Prote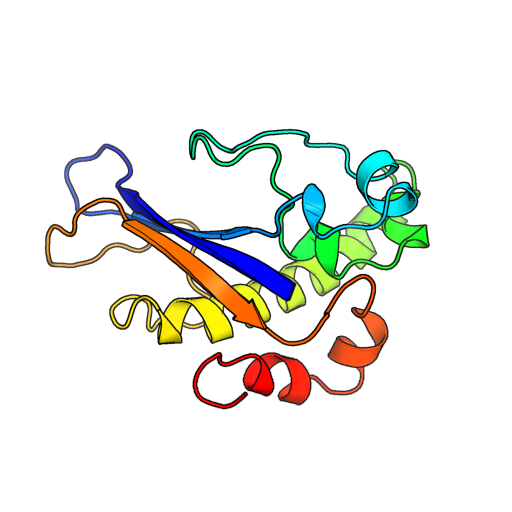in AF-A0A974S647-F1 (afdb_monomer_lite)

Structure (mmCIF, N/CA/C/O backbone):
data_AF-A0A974S647-F1
#
_entry.id   AF-A0A974S647-F1
#
loop_
_atom_site.group_PDB
_atom_site.id
_atom_site.type_symbol
_atom_site.label_atom_id
_atom_site.label_alt_id
_atom_site.label_comp_id
_atom_site.label_asym_id
_atom_site.label_entity_id
_atom_site.label_seq_id
_atom_site.pdbx_PDB_ins_code
_atom_site.Cartn_x
_atom_site.Cartn_y
_atom_site.Cartn_z
_atom_site.occupancy
_atom_site.B_iso_or_equiv
_atom_site.auth_seq_id
_atom_site.auth_comp_id
_atom_site.auth_asym_id
_atom_site.auth_atom_id
_atom_site.pdbx_PDB_model_num
ATOM 1 N N . MET A 1 1 ? 9.385 -10.051 0.127 1.00 91.75 1 MET A N 1
ATOM 2 C CA . MET A 1 1 ? 9.469 -8.583 0.144 1.00 91.75 1 MET A CA 1
ATOM 3 C C . MET A 1 1 ? 8.601 -8.119 1.284 1.00 91.75 1 MET A C 1
ATOM 5 O O . MET A 1 1 ? 7.450 -8.546 1.361 1.00 91.75 1 MET A O 1
ATOM 9 N N . GLU A 1 2 ? 9.163 -7.287 2.155 1.00 91.25 2 GLU A N 1
ATOM 10 C CA . GLU A 1 2 ? 8.469 -6.815 3.347 1.00 91.25 2 GLU A CA 1
ATOM 11 C C . GLU A 1 2 ? 7.449 -5.731 2.981 1.00 91.25 2 GLU A C 1
ATOM 13 O O . GLU A 1 2 ? 7.771 -4.741 2.312 1.00 91.25 2 GLU A O 1
ATOM 18 N N . LEU A 1 3 ? 6.219 -5.914 3.448 1.00 95.50 3 LEU A N 1
ATOM 19 C CA . LEU A 1 3 ? 5.137 -4.946 3.389 1.00 95.50 3 LEU A CA 1
ATOM 20 C C . LEU A 1 3 ? 4.667 -4.591 4.799 1.00 95.50 3 LEU A C 1
ATOM 22 O O . LEU A 1 3 ? 4.746 -5.394 5.722 1.00 95.50 3 LEU A O 1
ATOM 26 N N . LEU A 1 4 ? 4.116 -3.392 4.947 1.00 97.00 4 LEU A N 1
ATOM 27 C CA . LEU A 1 4 ? 3.480 -2.907 6.161 1.00 97.00 4 LEU A CA 1
ATOM 28 C C . LEU A 1 4 ? 1.963 -2.885 5.960 1.00 97.00 4 LEU A C 1
ATOM 30 O O . LEU A 1 4 ? 1.445 -2.040 5.227 1.00 97.00 4 LEU A O 1
ATOM 34 N N . ALA A 1 5 ? 1.264 -3.800 6.622 1.00 97.31 5 ALA A N 1
ATOM 35 C CA . ALA A 1 5 ? -0.188 -3.816 6.732 1.00 97.31 5 ALA A CA 1
ATOM 36 C C . ALA A 1 5 ? -0.616 -2.925 7.903 1.00 97.31 5 ALA A C 1
ATOM 38 O O . ALA A 1 5 ? -0.104 -3.064 9.016 1.00 97.31 5 ALA A O 1
ATOM 39 N N . THR A 1 6 ? -1.543 -1.998 7.672 1.00 97.62 6 THR A N 1
ATOM 40 C CA . THR A 1 6 ? -2.005 -1.064 8.701 1.00 97.62 6 THR A CA 1
ATOM 41 C C . THR A 1 6 ? -3.519 -1.039 8.816 1.00 97.62 6 THR A C 1
ATOM 43 O O . THR A 1 6 ? -4.232 -1.085 7.814 1.00 97.62 6 THR A O 1
ATOM 46 N N . ARG A 1 7 ? -3.987 -0.929 10.061 1.00 97.06 7 ARG A N 1
ATOM 47 C CA . ARG A 1 7 ? -5.351 -0.570 10.451 1.00 97.06 7 ARG A CA 1
ATOM 48 C C . ARG A 1 7 ? -5.256 0.722 11.246 1.00 97.06 7 ARG A C 1
ATOM 50 O O . ARG A 1 7 ? -4.616 0.747 12.295 1.00 97.06 7 ARG A O 1
ATOM 57 N N . VAL A 1 8 ? -5.871 1.790 10.752 1.00 96.31 8 VAL A N 1
ATOM 58 C CA . VAL A 1 8 ? -5.864 3.096 11.425 1.00 96.31 8 VAL A CA 1
ATOM 59 C C . VAL A 1 8 ? -7.284 3.614 11.572 1.00 96.31 8 VAL A C 1
ATOM 61 O O . VAL A 1 8 ? -8.017 3.719 10.586 1.00 96.31 8 VAL A O 1
ATOM 64 N N . ARG A 1 9 ? -7.676 3.946 12.802 1.00 94.81 9 ARG A N 1
ATOM 65 C CA . ARG A 1 9 ? -8.960 4.562 13.118 1.00 94.81 9 ARG A CA 1
ATOM 66 C C . ARG A 1 9 ? -8.988 5.988 12.588 1.00 94.81 9 ARG A C 1
ATOM 68 O O . ARG A 1 9 ? -8.086 6.787 12.825 1.00 94.81 9 ARG A O 1
ATOM 75 N N . VAL A 1 10 ? -10.075 6.330 11.913 1.00 93.38 10 VAL A N 1
ATOM 76 C CA . VAL A 1 10 ? -10.365 7.706 11.520 1.00 93.38 10 VAL A CA 1
ATOM 77 C C . VAL A 1 10 ? -11.273 8.338 12.566 1.00 93.38 10 VAL A C 1
ATOM 79 O O . VAL A 1 10 ? -12.243 7.727 13.016 1.00 93.38 10 VAL A O 1
ATOM 82 N N . THR A 1 11 ? -10.959 9.573 12.958 1.00 89.44 11 THR A N 1
ATOM 83 C CA . THR A 1 11 ? -11.758 10.341 13.916 1.00 89.44 11 THR A CA 1
ATOM 84 C C . THR A 1 11 ? -13.212 10.448 13.456 1.00 89.44 11 THR A C 1
ATOM 86 O O . THR A 1 11 ? -13.494 10.831 12.320 1.00 89.44 11 THR A O 1
ATOM 89 N N . GLY A 1 12 ? -14.149 10.142 14.352 1.00 88.06 12 GLY A N 1
ATOM 90 C CA . GLY A 1 12 ? -15.578 10.195 14.071 1.00 88.06 12 GLY A CA 1
ATOM 91 C C . GLY A 1 12 ? -16.401 9.507 15.155 1.00 88.06 12 GLY A C 1
ATOM 92 O O . GLY A 1 12 ? -15.858 8.865 16.051 1.00 88.06 12 GLY A O 1
ATOM 93 N N . THR A 1 13 ? -17.725 9.646 15.067 1.00 87.38 13 THR A N 1
ATOM 94 C CA . THR A 1 13 ? -18.668 9.040 16.022 1.00 87.38 13 THR A CA 1
ATOM 95 C C . THR A 1 13 ? -18.820 7.538 15.837 1.00 87.38 13 THR A C 1
ATOM 97 O O . THR A 1 13 ? -19.123 6.838 16.795 1.00 87.38 13 THR A O 1
ATOM 100 N N . ARG A 1 14 ? -18.621 7.041 14.611 1.00 92.12 14 ARG A N 1
ATOM 101 C CA . ARG A 1 14 ? -18.648 5.611 14.313 1.00 92.12 14 ARG A CA 1
ATOM 102 C C . ARG A 1 14 ? -17.228 5.067 14.149 1.00 92.12 14 ARG A C 1
ATOM 104 O O . ARG A 1 14 ? -16.410 5.757 13.534 1.00 92.12 14 ARG A O 1
ATOM 111 N N . PRO A 1 15 ? -16.943 3.852 14.639 1.00 94.00 15 PRO A N 1
ATOM 112 C CA . PRO A 1 15 ? -15.700 3.122 14.371 1.00 94.00 15 PRO A CA 1
ATOM 113 C C . PRO A 1 15 ? -15.478 2.899 12.864 1.00 94.00 15 PRO A C 1
ATOM 115 O O . PRO A 1 15 ? -15.977 1.950 12.262 1.00 94.00 15 PRO A O 1
ATOM 118 N N . ARG A 1 16 ? -14.728 3.811 12.237 1.00 96.38 16 ARG A N 1
ATOM 119 C CA . ARG A 1 16 ? -14.307 3.723 10.835 1.00 96.38 16 ARG A CA 1
ATOM 120 C C . ARG A 1 16 ? -12.803 3.597 10.752 1.00 96.38 16 ARG A C 1
ATOM 122 O O . ARG A 1 16 ? -12.077 4.363 11.384 1.00 96.38 16 ARG A O 1
ATOM 129 N N . TYR A 1 17 ? -12.359 2.673 9.918 1.00 97.06 17 TYR A N 1
ATOM 130 C CA . TYR A 1 17 ? -10.959 2.313 9.790 1.00 97.06 17 TYR A CA 1
ATOM 131 C C . TYR A 1 17 ? -10.499 2.419 8.349 1.00 97.06 17 TYR A C 1
ATOM 133 O O . TYR A 1 17 ? -11.213 2.052 7.415 1.00 97.06 17 TYR A O 1
ATOM 141 N N . GLN A 1 18 ? -9.279 2.908 8.183 1.00 96.06 18 GLN A N 1
ATOM 142 C CA . GLN A 1 18 ? -8.529 2.795 6.952 1.00 96.06 18 GLN A CA 1
ATOM 143 C C . GLN A 1 18 ? -7.602 1.584 7.061 1.00 96.06 18 GLN A C 1
ATOM 145 O O . GLN A 1 18 ? -6.751 1.530 7.949 1.00 96.06 18 GLN A O 1
ATOM 150 N N . TYR A 1 19 ? -7.761 0.649 6.128 1.00 96.94 19 TYR A N 1
ATOM 151 C CA . TYR A 1 19 ? -6.870 -0.493 5.963 1.00 96.94 19 TYR A CA 1
ATOM 152 C C . TYR A 1 19 ? -5.980 -0.255 4.751 1.00 96.94 19 TYR A C 1
ATOM 154 O O . TYR A 1 19 ? -6.477 0.075 3.669 1.00 96.94 19 TYR A O 1
ATOM 162 N N . ARG A 1 20 ? -4.663 -0.345 4.931 1.00 96.56 20 ARG A N 1
ATOM 163 C CA . ARG A 1 20 ? -3.696 -0.050 3.869 1.00 96.56 20 ARG A CA 1
ATOM 164 C C . ARG A 1 20 ? -2.512 -0.990 3.916 1.00 96.56 20 ARG A C 1
ATOM 166 O O . ARG A 1 20 ? -2.075 -1.404 4.983 1.00 96.56 20 ARG A O 1
ATOM 173 N N . LEU A 1 21 ? -1.973 -1.259 2.736 1.00 96.69 21 LEU A N 1
ATOM 174 C CA . LEU A 1 21 ? -0.738 -1.993 2.559 1.00 96.69 21 LEU A CA 1
ATOM 175 C C . LEU A 1 21 ? 0.296 -1.076 1.905 1.00 96.69 21 LEU A C 1
ATOM 177 O O . LEU A 1 21 ? -0.008 -0.334 0.965 1.00 96.69 21 LEU A O 1
ATOM 181 N N . TYR A 1 22 ? 1.521 -1.123 2.412 1.00 97.44 22 TYR A N 1
ATOM 182 C CA . TYR A 1 22 ? 2.626 -0.321 1.904 1.00 97.44 22 TYR A CA 1
ATOM 183 C C . TYR A 1 22 ? 3.879 -1.166 1.730 1.00 97.44 22 TYR A C 1
ATOM 185 O O . TYR A 1 22 ? 4.118 -2.069 2.520 1.00 97.44 22 TYR A O 1
ATO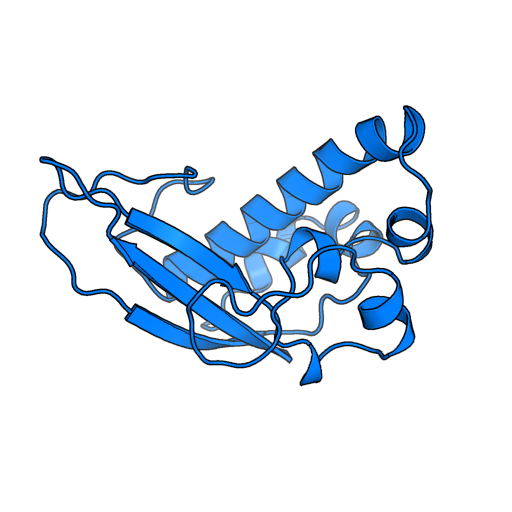M 193 N N . ALA A 1 23 ? 4.717 -0.838 0.752 1.00 96.81 23 ALA A N 1
ATOM 194 C CA . ALA A 1 23 ? 6.080 -1.361 0.686 1.00 96.81 23 ALA A CA 1
ATOM 195 C C . ALA A 1 23 ? 7.062 -0.336 1.253 1.00 96.81 23 ALA A C 1
ATOM 197 O O . ALA A 1 23 ? 6.942 0.859 0.975 1.00 96.81 23 ALA A O 1
ATOM 198 N N . SER A 1 24 ? 8.060 -0.794 2.005 1.00 94.62 24 SER A N 1
ATOM 199 C CA . SER A 1 24 ? 9.166 0.071 2.418 1.00 94.62 24 SER A CA 1
ATOM 200 C C . SER A 1 24 ? 9.988 0.502 1.206 1.00 94.62 24 SER A C 1
ATOM 202 O O . SER A 1 24 ? 10.331 -0.329 0.366 1.00 94.62 24 SER A O 1
ATOM 204 N N . PHE A 1 25 ? 10.375 1.779 1.133 1.00 95.38 25 PHE A N 1
ATOM 205 C CA . PHE A 1 25 ? 11.317 2.252 0.112 1.00 95.38 25 PHE A CA 1
ATOM 206 C C . PHE A 1 25 ? 12.655 1.504 0.173 1.00 95.38 25 PHE A C 1
ATOM 208 O O . PHE A 1 25 ? 13.296 1.334 -0.859 1.00 95.38 25 PHE A O 1
ATOM 215 N N . ALA A 1 26 ? 13.052 0.997 1.347 1.00 92.69 26 ALA A N 1
ATOM 216 C CA . ALA A 1 26 ? 14.257 0.180 1.497 1.00 92.69 26 ALA A CA 1
ATOM 217 C C . ALA A 1 26 ? 14.175 -1.163 0.746 1.00 92.69 26 ALA A C 1
ATOM 219 O O . ALA A 1 26 ? 15.206 -1.748 0.427 1.00 92.69 26 ALA A O 1
ATOM 220 N N . ALA A 1 27 ? 12.963 -1.640 0.445 1.00 91.75 27 ALA A N 1
ATOM 221 C CA . ALA A 1 27 ? 12.723 -2.852 -0.335 1.00 91.75 27 ALA A CA 1
ATOM 222 C C . ALA A 1 27 ? 12.580 -2.577 -1.847 1.00 91.75 27 ALA A C 1
ATOM 224 O O . ALA A 1 27 ? 12.399 -3.513 -2.627 1.00 91.75 27 ALA A O 1
ATOM 225 N N . LEU A 1 28 ? 12.623 -1.308 -2.274 1.00 94.94 28 LEU A N 1
ATOM 226 C CA . LEU A 1 28 ? 12.458 -0.905 -3.669 1.00 94.94 28 LEU A CA 1
ATOM 227 C C . LEU A 1 28 ? 13.798 -0.613 -4.344 1.00 94.94 28 LEU A C 1
ATOM 229 O O . LEU A 1 28 ? 14.759 -0.178 -3.714 1.00 94.94 28 LEU A O 1
ATOM 233 N N . SER A 1 29 ? 13.851 -0.812 -5.663 1.00 95.06 29 SER A N 1
ATOM 234 C CA . SER A 1 29 ? 15.020 -0.411 -6.443 1.00 95.06 29 SER A CA 1
ATOM 235 C C . SER A 1 29 ? 15.177 1.121 -6.456 1.00 95.06 29 SER A C 1
ATOM 237 O O . SER A 1 29 ? 14.169 1.836 -6.514 1.00 95.06 29 SER A O 1
ATOM 239 N N . PRO A 1 30 ? 16.417 1.655 -6.469 1.00 95.06 30 PRO A N 1
ATOM 240 C CA . PRO A 1 30 ? 16.652 3.102 -6.516 1.00 95.06 30 PRO A CA 1
ATOM 241 C C . PRO A 1 30 ? 15.973 3.789 -7.706 1.00 95.06 30 PRO A C 1
ATOM 243 O O . PRO A 1 30 ? 15.414 4.874 -7.563 1.00 95.06 30 PRO A O 1
ATOM 246 N N . GLU A 1 31 ? 15.965 3.126 -8.866 1.00 95.62 31 GLU A N 1
ATOM 247 C CA . GLU A 1 31 ? 15.270 3.597 -10.067 1.00 95.62 31 GLU A CA 1
ATOM 248 C C . GLU A 1 31 ? 13.779 3.821 -9.795 1.00 95.62 31 GLU A C 1
ATOM 250 O O . GLU A 1 31 ? 13.233 4.861 -10.149 1.00 95.62 31 GLU A O 1
ATOM 255 N N . ARG A 1 32 ? 13.116 2.878 -9.119 1.00 95.75 32 ARG A N 1
ATOM 256 C CA . ARG A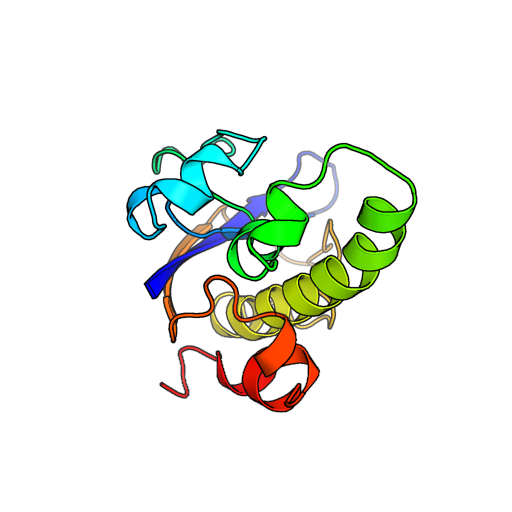 1 32 ? 11.696 3.001 -8.791 1.00 95.75 32 ARG A CA 1
ATOM 257 C C . ARG A 1 32 ? 11.444 4.089 -7.760 1.00 95.75 32 ARG A C 1
ATOM 259 O O . ARG A 1 32 ? 10.531 4.882 -7.960 1.00 95.75 32 ARG A O 1
ATOM 266 N N . VAL A 1 33 ? 12.253 4.150 -6.702 1.00 96.38 33 VAL A N 1
ATOM 267 C CA . VAL A 1 33 ? 12.155 5.197 -5.668 1.00 96.38 33 VAL A CA 1
ATOM 268 C C . VAL A 1 33 ? 12.211 6.592 -6.294 1.00 96.38 33 VAL A C 1
ATOM 270 O O . VAL A 1 33 ? 11.422 7.460 -5.926 1.00 96.38 33 VAL A O 1
ATOM 273 N N . PHE A 1 34 ? 13.082 6.791 -7.285 1.00 95.56 34 PHE A N 1
ATOM 274 C CA . PHE A 1 34 ? 13.196 8.058 -8.008 1.00 95.56 34 PHE A CA 1
ATOM 275 C C . PHE A 1 34 ? 11.930 8.426 -8.803 1.00 95.56 34 PHE A C 1
ATOM 277 O O . PHE A 1 34 ? 11.605 9.603 -8.925 1.00 95.56 34 PHE A O 1
ATOM 284 N N . GLN A 1 35 ? 11.202 7.435 -9.326 1.00 96.25 35 GLN A N 1
ATOM 285 C CA . GLN A 1 35 ? 9.987 7.660 -10.121 1.00 96.25 35 GLN A CA 1
ATOM 286 C C . GLN A 1 35 ? 8.710 7.790 -9.277 1.00 96.25 35 GLN A C 1
ATOM 288 O O . GLN A 1 35 ? 7.662 8.184 -9.792 1.00 96.25 35 GLN A O 1
ATOM 293 N N . ILE A 1 36 ? 8.757 7.446 -7.989 1.00 94.88 36 ILE A N 1
ATOM 294 C CA . ILE A 1 36 ? 7.621 7.622 -7.083 1.00 94.88 36 ILE A CA 1
ATOM 295 C C . ILE A 1 36 ? 7.549 9.089 -6.669 1.00 94.88 36 ILE A C 1
ATOM 297 O O . ILE A 1 36 ? 8.500 9.641 -6.125 1.00 94.88 36 ILE A O 1
ATOM 301 N N . HIS A 1 37 ? 6.403 9.726 -6.908 1.00 87.56 37 HIS A N 1
ATOM 302 C CA . HIS A 1 37 ? 6.216 11.141 -6.587 1.00 87.56 37 HIS A CA 1
ATOM 303 C C . HIS A 1 37 ? 5.941 11.395 -5.101 1.00 87.56 37 HIS A C 1
ATOM 305 O O . HIS A 1 37 ? 6.299 12.453 -4.590 1.00 87.56 37 HIS A O 1
ATOM 311 N N . TYR A 1 38 ? 5.282 10.465 -4.403 1.00 89.62 38 TYR A N 1
ATOM 312 C CA . TYR A 1 38 ? 4.860 10.676 -3.020 1.00 89.62 38 TYR A CA 1
ATOM 313 C C . TYR A 1 38 ? 5.827 10.008 -2.038 1.00 89.62 38 TYR A C 1
ATOM 315 O O . TYR A 1 38 ? 5.848 8.790 -1.903 1.00 89.62 38 TYR A O 1
ATOM 323 N N . HIS A 1 39 ? 6.640 10.818 -1.355 1.00 93.56 39 HIS A N 1
ATOM 324 C CA . HIS A 1 39 ? 7.623 10.361 -0.368 1.00 93.56 39 HIS A CA 1
ATOM 325 C C . HIS A 1 39 ? 7.100 10.689 1.029 1.00 93.56 39 HIS A C 1
ATOM 327 O O . HIS A 1 39 ? 7.243 11.810 1.511 1.00 93.56 39 HIS A O 1
ATOM 333 N N . SER A 1 40 ? 6.449 9.723 1.671 1.00 93.94 40 SER A N 1
ATOM 334 C CA . SER A 1 40 ? 5.893 9.884 3.015 1.00 93.94 40 SER A CA 1
ATOM 335 C C . SER A 1 40 ? 5.943 8.568 3.778 1.00 93.94 40 SER A C 1
ATOM 337 O O . SER A 1 40 ? 5.921 7.497 3.179 1.00 93.94 40 SER A O 1
ATOM 339 N N . ASP A 1 41 ? 5.974 8.650 5.103 1.00 93.19 41 ASP A N 1
ATOM 340 C CA . ASP A 1 41 ? 5.759 7.509 5.992 1.00 93.19 41 ASP A CA 1
ATOM 341 C C . ASP A 1 41 ? 4.273 7.315 6.349 1.00 93.19 41 ASP A C 1
ATOM 343 O O . ASP A 1 41 ? 3.941 6.434 7.139 1.00 93.19 41 ASP A O 1
ATOM 347 N N . PHE A 1 42 ? 3.387 8.169 5.815 1.00 91.12 42 PHE A N 1
ATOM 348 C CA . PHE A 1 42 ? 1.954 8.223 6.116 1.00 91.12 42 PHE A CA 1
ATOM 349 C C . PHE A 1 42 ? 1.637 8.304 7.623 1.00 91.12 42 PHE A C 1
ATOM 351 O O . PHE A 1 42 ? 0.590 7.839 8.071 1.00 91.12 42 PHE A O 1
ATOM 358 N N . GLY A 1 43 ? 2.539 8.883 8.424 1.00 90.75 43 GLY A N 1
ATOM 359 C CA . GLY A 1 43 ? 2.391 8.954 9.879 1.00 90.75 43 GLY A CA 1
ATOM 360 C C . GLY A 1 43 ? 2.550 7.598 10.576 1.00 90.75 43 GLY A C 1
ATOM 361 O O . GLY A 1 43 ? 1.991 7.373 11.654 1.00 90.75 43 GLY A O 1
ATOM 362 N N . HIS A 1 44 ? 3.258 6.648 9.959 1.00 92.19 44 HIS A N 1
ATOM 363 C CA . HIS A 1 44 ? 3.512 5.332 10.542 1.00 92.19 44 HIS A CA 1
ATOM 364 C C . HIS A 1 44 ? 4.869 5.218 11.248 1.00 92.19 44 HIS A C 1
ATOM 366 O O . HIS A 1 44 ? 5.064 4.235 11.961 1.00 92.19 44 HIS A O 1
ATOM 372 N N . GLY A 1 45 ? 5.786 6.184 11.096 1.00 89.56 45 GLY A N 1
ATOM 373 C CA . GLY A 1 45 ? 7.085 6.181 11.779 1.00 89.56 45 GLY A CA 1
ATOM 374 C C . GLY A 1 45 ? 8.010 5.037 11.347 1.00 89.56 45 GLY A C 1
ATOM 375 O O . GLY A 1 45 ? 8.851 4.595 12.125 1.00 89.56 45 GLY A O 1
ATOM 376 N N . ARG A 1 46 ? 7.832 4.517 10.125 1.00 85.00 46 ARG A N 1
ATOM 377 C CA . ARG A 1 46 ? 8.552 3.346 9.578 1.00 85.00 46 ARG A CA 1
ATOM 378 C C . ARG A 1 46 ? 9.469 3.692 8.396 1.00 85.00 46 ARG A C 1
ATOM 380 O O . ARG A 1 46 ? 9.889 2.804 7.664 1.00 85.00 46 ARG A O 1
ATOM 387 N N . GLY A 1 47 ? 9.795 4.973 8.223 1.00 91.38 47 GLY A N 1
ATOM 388 C CA . GLY A 1 47 ? 10.511 5.469 7.045 1.00 91.38 47 GLY A CA 1
ATOM 389 C C . GLY A 1 47 ? 9.585 5.670 5.845 1.00 91.38 47 GLY A C 1
ATOM 390 O O . GLY A 1 47 ? 8.368 5.592 5.978 1.00 91.38 47 GLY A O 1
ATOM 391 N N . LEU A 1 48 ? 10.158 5.975 4.679 1.00 96.12 48 LEU A N 1
ATOM 392 C CA . LEU A 1 48 ? 9.379 6.255 3.471 1.00 96.12 48 LEU A CA 1
ATOM 393 C C . LEU A 1 48 ? 8.714 4.985 2.931 1.00 96.12 48 LEU A C 1
ATOM 395 O O . LEU A 1 48 ? 9.338 3.925 2.839 1.00 96.12 48 LEU A O 1
ATOM 399 N N . LEU A 1 49 ? 7.444 5.118 2.562 1.00 96.69 49 LEU A N 1
ATOM 400 C CA . LEU A 1 49 ? 6.569 4.029 2.157 1.00 96.69 49 LEU A CA 1
ATOM 401 C C . LEU A 1 49 ? 5.975 4.298 0.771 1.00 96.69 49 LEU A C 1
ATOM 403 O O . LEU A 1 49 ? 5.608 5.426 0.447 1.00 96.69 49 LEU A O 1
ATOM 407 N N . ALA A 1 50 ? 5.840 3.245 -0.031 1.00 97.12 50 ALA A N 1
ATOM 408 C CA . ALA A 1 50 ? 5.192 3.263 -1.339 1.00 97.12 50 ALA A CA 1
ATOM 409 C C . ALA A 1 50 ? 3.832 2.573 -1.275 1.00 97.12 50 ALA A C 1
ATOM 411 O O . ALA A 1 50 ? 3.672 1.554 -0.595 1.00 97.12 50 ALA A O 1
ATOM 412 N N . ARG A 1 51 ? 2.858 3.075 -2.035 1.00 96.31 51 ARG A N 1
ATOM 413 C CA . ARG A 1 51 ? 1.573 2.387 -2.220 1.00 96.31 51 ARG A CA 1
ATOM 414 C C . ARG A 1 51 ? 1.743 1.200 -3.158 1.00 96.31 51 ARG A C 1
ATOM 416 O O . ARG A 1 51 ? 2.513 1.271 -4.112 1.00 96.31 51 ARG A O 1
ATOM 423 N N . ILE A 1 52 ? 0.951 0.144 -2.977 1.00 96.75 52 ILE A N 1
ATOM 424 C CA . ILE A 1 52 ? 1.039 -1.062 -3.820 1.00 96.75 52 ILE A CA 1
ATOM 425 C C . ILE A 1 52 ? 0.880 -0.759 -5.312 1.00 96.75 52 ILE A C 1
ATOM 427 O O . ILE A 1 52 ? 1.589 -1.336 -6.132 1.00 96.75 52 ILE A O 1
ATOM 431 N N . SER A 1 53 ? 0.048 0.217 -5.680 1.00 96.00 53 SER A N 1
ATOM 432 C CA . SER A 1 53 ? -0.057 0.685 -7.066 1.00 96.00 53 SER A CA 1
ATOM 433 C C . SER A 1 53 ? 1.274 1.166 -7.648 1.00 96.00 53 SER A C 1
ATOM 435 O O . SER A 1 53 ? 1.573 0.896 -8.806 1.00 96.00 53 SER A O 1
ATOM 437 N N . GLU A 1 54 ? 2.087 1.855 -6.850 1.00 96.69 54 GLU A N 1
ATOM 438 C CA . GLU A 1 54 ? 3.404 2.356 -7.248 1.00 96.69 54 GLU A CA 1
ATOM 439 C C . GLU A 1 54 ? 4.447 1.232 -7.280 1.00 96.69 54 GLU A C 1
ATOM 441 O O . GLU A 1 54 ? 5.387 1.265 -8.073 1.00 96.69 54 GLU A O 1
ATOM 446 N N . VAL A 1 55 ? 4.260 0.197 -6.459 1.00 97.06 55 VAL A N 1
ATOM 447 C CA . VAL A 1 55 ? 5.116 -0.993 -6.439 1.00 97.06 55 VAL A CA 1
ATOM 448 C C . VAL A 1 55 ? 4.904 -1.832 -7.697 1.00 97.06 55 VAL A C 1
ATOM 450 O O . VAL A 1 55 ? 5.877 -2.173 -8.368 1.00 97.06 55 VAL A O 1
ATOM 453 N N . ILE A 1 56 ? 3.654 -2.143 -8.054 1.00 96.88 56 ILE A N 1
ATOM 454 C CA . ILE A 1 56 ? 3.355 -3.058 -9.167 1.00 96.88 56 ILE A CA 1
ATOM 455 C C . ILE A 1 56 ? 3.440 -2.393 -10.538 1.00 96.88 56 ILE A C 1
ATOM 457 O O . ILE A 1 56 ? 3.660 -3.088 -11.532 1.00 96.88 56 ILE A O 1
ATOM 461 N N . ALA A 1 57 ? 3.256 -1.071 -10.612 1.00 96.62 57 ALA A N 1
ATOM 462 C CA . ALA A 1 57 ? 3.192 -0.362 -11.882 1.00 96.62 57 ALA A CA 1
ATOM 463 C C . ALA A 1 57 ? 4.440 -0.606 -12.750 1.00 96.62 57 ALA A C 1
ATOM 465 O O . ALA A 1 57 ? 5.565 -0.630 -12.226 1.00 96.62 57 ALA A O 1
ATOM 466 N N . PRO A 1 58 ? 4.288 -0.718 -14.082 1.00 95.25 58 PRO A N 1
ATOM 467 C CA . PRO A 1 58 ? 5.432 -0.724 -14.983 1.00 95.25 58 PRO A CA 1
ATOM 468 C C . PRO A 1 58 ? 6.282 0.535 -14.772 1.00 95.25 58 PRO A C 1
ATOM 470 O O . PRO A 1 58 ? 5.739 1.627 -14.596 1.00 95.25 58 PRO A O 1
ATOM 473 N N . ILE A 1 59 ? 7.612 0.408 -14.812 1.00 95.44 59 ILE A N 1
ATOM 474 C CA . ILE A 1 59 ? 8.507 1.556 -14.579 1.00 95.44 59 ILE A CA 1
ATOM 475 C C . ILE A 1 59 ? 8.268 2.681 -15.601 1.00 95.44 59 ILE A C 1
ATOM 477 O O . ILE A 1 59 ? 8.251 3.853 -15.239 1.00 95.44 59 ILE A O 1
ATOM 481 N N . ALA A 1 60 ? 7.949 2.317 -16.849 1.00 93.75 60 ALA A N 1
ATOM 482 C CA . ALA A 1 60 ? 7.582 3.256 -17.906 1.00 93.75 60 ALA A CA 1
ATOM 483 C C . ALA A 1 60 ? 6.310 4.059 -17.575 1.00 93.75 60 ALA A C 1
ATOM 485 O O . ALA A 1 60 ? 6.228 5.242 -17.894 1.00 93.75 60 ALA A O 1
ATOM 486 N N . TRP A 1 61 ? 5.333 3.446 -16.898 1.00 95.06 61 TRP A N 1
ATOM 487 C CA . TRP A 1 61 ? 4.128 4.149 -16.452 1.00 95.06 61 TRP A CA 1
ATOM 488 C C . TRP A 1 61 ? 4.432 5.114 -15.300 1.00 95.06 61 TRP A C 1
ATOM 490 O O . TRP A 1 61 ? 3.918 6.236 -15.278 1.00 95.06 61 TRP A O 1
ATOM 500 N N . LEU A 1 62 ? 5.296 4.714 -14.357 1.00 94.69 62 LEU A N 1
ATOM 501 C CA . LEU A 1 62 ? 5.728 5.604 -13.276 1.00 94.69 62 LEU A CA 1
ATOM 502 C C . LEU A 1 62 ? 6.434 6.842 -13.834 1.00 94.69 62 LEU A C 1
ATOM 504 O O . LEU A 1 62 ? 6.042 7.953 -13.489 1.00 94.69 62 LEU A O 1
ATOM 508 N N . ALA A 1 63 ? 7.366 6.642 -14.768 1.00 95.00 63 ALA A N 1
ATOM 509 C CA . ALA A 1 63 ? 8.128 7.709 -15.412 1.00 95.00 63 ALA A CA 1
ATOM 510 C C . ALA A 1 63 ? 7.296 8.611 -16.342 1.00 95.00 63 ALA A C 1
ATOM 512 O O . ALA A 1 63 ? 7.729 9.706 -16.700 1.00 95.00 63 ALA A O 1
ATOM 513 N N . MET A 1 64 ? 6.103 8.174 -16.755 1.00 94.81 64 MET A N 1
ATOM 514 C CA . MET A 1 64 ? 5.246 8.951 -17.648 1.00 94.81 64 MET A CA 1
ATOM 515 C C . MET A 1 64 ? 4.790 10.259 -16.963 1.00 94.81 64 MET A C 1
ATOM 517 O O . MET A 1 64 ? 4.343 10.225 -15.814 1.00 94.81 64 MET A O 1
ATOM 521 N N . PRO A 1 65 ? 4.843 11.428 -17.623 1.00 93.38 65 PRO A N 1
ATOM 522 C CA . PRO A 1 65 ? 4.294 12.656 -17.053 1.00 93.38 65 PRO A CA 1
ATOM 523 C C . PRO A 1 65 ? 2.761 12.570 -16.907 1.00 93.38 65 PRO A C 1
ATOM 525 O O . PRO A 1 65 ? 2.125 11.713 -17.528 1.00 93.38 65 PRO A O 1
ATOM 528 N N . PRO A 1 66 ? 2.127 13.448 -16.108 1.00 92.44 66 PRO A N 1
ATOM 529 C CA . PRO A 1 66 ? 0.671 13.514 -16.020 1.00 92.44 66 PRO A CA 1
ATOM 530 C C . PRO A 1 66 ? 0.043 13.786 -17.394 1.00 92.44 66 PRO A C 1
ATOM 532 O O . PRO A 1 66 ? 0.143 14.882 -17.940 1.00 92.44 66 PRO A O 1
ATOM 535 N N . CYS A 1 67 ? -0.605 12.774 -17.965 1.00 93.38 67 CYS A N 1
ATOM 536 C CA . CYS A 1 67 ? -1.268 12.859 -19.260 1.00 93.38 67 CYS A CA 1
ATOM 537 C C . CYS A 1 67 ? -2.481 11.920 -19.312 1.00 93.38 67 CYS A C 1
ATOM 539 O O . CYS A 1 67 ? -2.652 11.040 -18.463 1.00 93.38 67 CYS A O 1
ATOM 541 N N . ARG A 1 68 ? -3.325 12.088 -20.340 1.00 93.56 68 ARG A N 1
ATOM 542 C CA . ARG A 1 68 ? -4.530 11.265 -20.531 1.00 93.56 68 ARG A CA 1
ATOM 543 C C . ARG A 1 68 ? -4.208 9.772 -20.583 1.00 93.56 68 ARG A C 1
ATOM 545 O O . ARG A 1 68 ? -4.937 8.976 -20.002 1.00 93.56 68 ARG A O 1
ATOM 552 N N . GLU A 1 69 ? -3.131 9.396 -21.264 1.00 91.75 69 GLU A N 1
ATOM 553 C CA . GLU A 1 69 ? -2.708 8.000 -21.374 1.00 91.75 69 GLU A CA 1
ATOM 554 C C . GLU A 1 69 ? -2.355 7.406 -20.004 1.00 91.75 69 GLU A C 1
ATOM 556 O O . GLU A 1 69 ? -2.882 6.351 -19.642 1.00 91.75 69 GLU A O 1
ATOM 561 N N . LYS A 1 70 ? -1.572 8.133 -19.193 1.00 93.00 70 LYS A N 1
ATOM 562 C CA . LYS A 1 70 ? -1.246 7.736 -17.817 1.00 93.00 70 LYS A CA 1
ATOM 563 C C . LYS A 1 70 ? -2.509 7.494 -16.998 1.00 93.00 70 LYS A C 1
ATOM 565 O O . LYS A 1 70 ? -2.610 6.468 -16.324 1.00 93.00 70 LYS A O 1
ATOM 570 N N . SER A 1 71 ? -3.48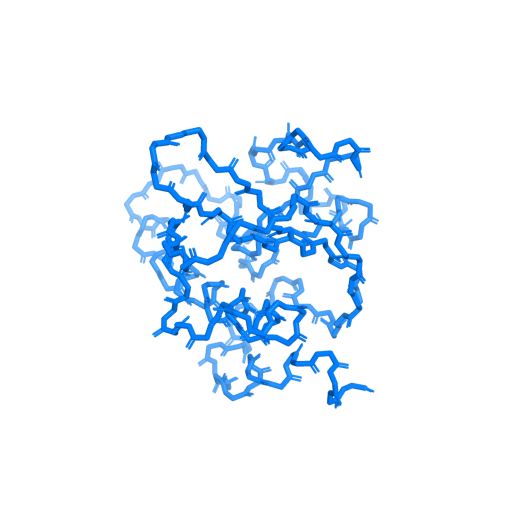7 8.399 -17.087 1.00 91.19 71 SER A N 1
ATOM 571 C CA . SER A 1 71 ? -4.769 8.283 -16.380 1.00 91.19 71 SER A CA 1
ATOM 572 C C . SER A 1 71 ? -5.598 7.077 -16.825 1.00 91.19 71 SER A C 1
ATOM 574 O O . SER A 1 71 ? -6.230 6.438 -15.985 1.00 91.19 71 SER A O 1
ATOM 576 N N . LEU A 1 72 ? -5.594 6.738 -18.119 1.00 89.38 72 LEU A N 1
ATOM 577 C CA . LEU A 1 72 ? -6.308 5.565 -18.635 1.00 89.38 72 LEU A CA 1
ATOM 578 C C . LEU A 1 72 ? -5.709 4.262 -18.091 1.00 89.38 72 LEU A C 1
ATOM 580 O O . LEU A 1 72 ? -6.450 3.386 -17.646 1.00 89.38 72 LEU A O 1
ATOM 584 N N . GLN A 1 73 ? -4.378 4.161 -18.057 1.00 91.12 73 GLN A N 1
ATOM 585 C CA . GLN A 1 73 ? -3.676 2.995 -17.510 1.00 91.12 73 GLN A CA 1
ATOM 586 C C . GLN A 1 73 ? -3.776 2.916 -15.973 1.00 91.12 73 GLN A C 1
ATOM 588 O O . GLN A 1 73 ? -3.826 1.822 -15.407 1.00 91.12 73 GLN A O 1
ATOM 593 N N . ALA A 1 74 ? -3.881 4.064 -15.289 1.00 92.75 74 ALA A N 1
ATOM 594 C CA . ALA A 1 74 ? -3.942 4.147 -13.828 1.00 92.75 74 ALA A CA 1
ATOM 595 C C . ALA A 1 74 ? -5.082 3.316 -13.231 1.00 92.75 74 ALA A C 1
ATOM 597 O O . ALA A 1 74 ? -4.905 2.675 -12.198 1.00 92.75 74 ALA A O 1
ATOM 598 N N . ARG A 1 75 ? -6.255 3.300 -13.884 1.00 90.75 75 ARG A N 1
ATOM 599 C CA . ARG A 1 75 ? -7.427 2.572 -13.378 1.00 90.75 75 ARG A CA 1
ATOM 600 C C . ARG A 1 75 ? -7.131 1.086 -13.196 1.00 90.75 75 ARG A C 1
ATOM 602 O O . ARG A 1 75 ? -7.474 0.531 -12.158 1.00 90.75 75 ARG A O 1
ATOM 609 N N . ALA A 1 76 ? -6.509 0.451 -14.184 1.00 91.19 76 ALA A N 1
ATOM 610 C CA . ALA A 1 76 ? -6.249 -0.982 -14.137 1.00 91.19 76 ALA A CA 1
ATOM 611 C C . ALA A 1 76 ? -5.176 -1.328 -13.088 1.00 91.19 76 ALA A C 1
ATOM 613 O O . ALA A 1 76 ? -5.346 -2.274 -12.321 1.00 91.19 76 ALA A O 1
ATOM 614 N N . ILE A 1 77 ? -4.138 -0.492 -12.967 1.00 94.88 77 ILE A N 1
ATOM 615 C CA . ILE A 1 77 ? -3.112 -0.612 -11.921 1.00 94.88 77 ILE A CA 1
ATOM 616 C C . ILE A 1 77 ? -3.732 -0.464 -10.525 1.00 94.88 77 ILE A C 1
ATOM 618 O O . ILE A 1 77 ? -3.467 -1.280 -9.647 1.00 94.88 77 ILE A O 1
ATOM 622 N N . HIS A 1 78 ? -4.589 0.538 -10.309 1.00 94.00 78 HIS A N 1
ATOM 623 C CA . HIS A 1 78 ? -5.252 0.745 -9.019 1.00 94.00 78 HIS A CA 1
ATOM 624 C C . HIS A 1 78 ? -6.202 -0.398 -8.653 1.00 94.00 78 HIS A C 1
ATOM 626 O O . HIS A 1 78 ? -6.257 -0.781 -7.489 1.00 94.00 78 HIS A O 1
ATOM 632 N N . LEU A 1 79 ? -6.925 -0.963 -9.625 1.00 91.44 79 LEU A N 1
ATOM 633 C CA . LEU A 1 79 ? -7.789 -2.121 -9.386 1.00 91.44 79 LEU A CA 1
ATOM 634 C C . LEU A 1 79 ? -6.980 -3.361 -8.996 1.00 91.44 79 LEU A C 1
ATOM 636 O O . LEU A 1 79 ? -7.356 -4.058 -8.059 1.00 91.44 79 LEU A O 1
ATOM 640 N N . MET A 1 80 ? -5.854 -3.615 -9.670 1.00 93.62 80 MET A N 1
ATOM 641 C CA . MET A 1 80 ? -4.960 -4.712 -9.296 1.00 93.62 80 MET A CA 1
ATOM 642 C C . MET A 1 80 ? -4.346 -4.488 -7.907 1.00 93.62 80 MET A C 1
ATOM 644 O O . MET A 1 80 ? -4.312 -5.406 -7.096 1.00 93.62 80 MET A O 1
ATOM 648 N N . ALA A 1 81 ? -3.925 -3.261 -7.595 1.00 95.00 81 ALA A N 1
ATOM 649 C CA . ALA A 1 81 ? -3.420 -2.923 -6.268 1.00 95.00 81 ALA A CA 1
ATOM 650 C C . ALA A 1 81 ? -4.477 -3.146 -5.176 1.00 95.00 81 ALA A C 1
ATOM 652 O O . ALA A 1 81 ? -4.161 -3.754 -4.165 1.00 95.00 81 ALA A O 1
ATOM 653 N N . ALA A 1 82 ? -5.733 -2.746 -5.401 1.00 92.81 82 ALA A N 1
ATOM 654 C CA . ALA A 1 82 ? -6.825 -2.967 -4.449 1.00 92.81 82 ALA A CA 1
ATOM 655 C C . ALA A 1 82 ? -7.119 -4.459 -4.206 1.00 92.81 82 ALA A C 1
ATOM 657 O O . ALA A 1 82 ? -7.481 -4.844 -3.094 1.00 92.81 82 ALA A O 1
ATOM 658 N N . ARG A 1 83 ? -6.939 -5.306 -5.229 1.00 91.62 83 ARG A N 1
ATOM 659 C CA . ARG A 1 83 ? -7.032 -6.766 -5.084 1.00 91.62 83 ARG A CA 1
ATOM 660 C C . ARG A 1 83 ? -5.912 -7.323 -4.213 1.00 91.62 83 ARG A C 1
ATOM 662 O O . ARG A 1 83 ? -6.193 -8.086 -3.301 1.00 91.62 83 ARG A O 1
ATOM 669 N N . ILE A 1 84 ? -4.667 -6.906 -4.452 1.00 92.69 84 ILE A N 1
ATOM 670 C CA . ILE A 1 84 ? -3.515 -7.313 -3.629 1.00 92.69 84 ILE A CA 1
ATOM 671 C C . ILE A 1 84 ? -3.684 -6.821 -2.190 1.00 92.69 84 ILE A C 1
ATOM 673 O O . ILE A 1 84 ? -3.503 -7.603 -1.260 1.00 92.69 84 ILE A O 1
ATOM 677 N N . ASP A 1 85 ? -4.078 -5.555 -2.011 1.00 94.19 85 ASP A N 1
ATOM 678 C CA . ASP A 1 85 ? -4.406 -4.978 -0.707 1.00 94.19 85 ASP A CA 1
ATOM 679 C C . ASP A 1 85 ? -5.418 -5.878 0.009 1.00 94.19 85 ASP A C 1
ATOM 681 O O . ASP A 1 85 ? -5.160 -6.313 1.123 1.00 94.19 85 ASP A O 1
ATOM 685 N N . THR A 1 86 ? -6.528 -6.227 -0.644 1.00 92.44 86 THR A N 1
ATOM 686 C CA . THR A 1 86 ? -7.581 -7.068 -0.055 1.00 92.44 86 THR A CA 1
ATOM 687 C C . THR A 1 86 ? -7.091 -8.480 0.271 1.00 92.44 86 THR A C 1
ATOM 689 O O . THR A 1 86 ? -7.322 -8.968 1.379 1.00 92.44 86 THR A O 1
ATOM 692 N N . ALA A 1 87 ? -6.378 -9.127 -0.654 1.00 90.44 87 ALA A N 1
ATOM 693 C CA . ALA A 1 87 ? -5.863 -10.483 -0.479 1.00 90.44 87 ALA A CA 1
ATOM 694 C C . ALA A 1 87 ? -4.884 -10.579 0.698 1.00 90.44 87 ALA A C 1
ATOM 696 O O . ALA A 1 87 ? -4.949 -11.526 1.471 1.00 90.44 87 ALA A O 1
ATOM 697 N N . VAL A 1 88 ? -4.012 -9.585 0.881 1.00 93.06 88 VAL A N 1
ATOM 698 C CA . VAL A 1 88 ? -3.070 -9.565 2.006 1.00 93.06 88 VAL A CA 1
ATOM 699 C C . VAL A 1 88 ? -3.759 -9.093 3.287 1.00 93.06 88 VAL A C 1
ATOM 701 O O . VAL A 1 88 ? -3.647 -9.749 4.319 1.00 93.06 88 VAL A O 1
ATOM 704 N N . LEU A 1 89 ? -4.508 -7.990 3.258 1.00 95.06 89 LEU A N 1
ATOM 705 C CA . LEU A 1 89 ? -5.089 -7.389 4.464 1.00 95.06 89 LEU A CA 1
ATOM 706 C C . LEU A 1 89 ? -6.148 -8.276 5.115 1.00 95.06 89 LEU A C 1
ATOM 708 O O . LEU A 1 89 ? -6.160 -8.350 6.336 1.00 95.06 89 LEU A O 1
ATOM 712 N N . SER A 1 90 ? -6.969 -9.001 4.352 1.00 92.12 90 SER A N 1
ATOM 713 C CA . SER A 1 90 ? -7.963 -9.933 4.919 1.00 92.12 90 SER A CA 1
ATOM 714 C C . SER A 1 90 ? -7.328 -11.105 5.686 1.00 92.12 90 SER A C 1
ATOM 716 O O . SER A 1 90 ? -7.959 -11.721 6.547 1.00 92.12 90 SER A O 1
ATOM 718 N N . THR A 1 91 ? -6.051 -11.403 5.426 1.00 91.25 91 THR A N 1
ATOM 719 C CA . THR A 1 91 ? -5.295 -12.443 6.145 1.00 91.25 91 THR A CA 1
ATOM 720 C C . THR A 1 91 ? -4.691 -11.925 7.450 1.00 91.25 91 THR A C 1
ATOM 722 O O . THR A 1 91 ? -4.518 -12.699 8.395 1.00 91.25 91 THR A O 1
ATOM 725 N N . VAL A 1 92 ? -4.388 -10.626 7.508 1.00 94.75 92 VAL A N 1
ATOM 726 C CA . VAL A 1 92 ? -3.797 -9.948 8.671 1.00 94.75 92 VAL A CA 1
ATOM 727 C C . VAL A 1 92 ? -4.886 -9.439 9.612 1.00 94.75 92 VAL A C 1
ATOM 729 O O . VAL A 1 92 ? -4.766 -9.584 10.823 1.00 94.75 92 VAL A O 1
ATOM 732 N N . PHE A 1 93 ? -5.959 -8.889 9.045 1.00 95.19 93 PHE A N 1
ATOM 733 C CA . PHE A 1 93 ? -7.094 -8.271 9.721 1.00 95.19 93 PHE A CA 1
ATOM 734 C C . PHE A 1 93 ? -8.384 -9.009 9.321 1.00 95.19 93 PHE A C 1
ATOM 736 O O . PHE A 1 93 ? -9.029 -8.639 8.334 1.00 95.19 93 PHE A O 1
ATOM 743 N N . PRO A 1 94 ? -8.765 -10.081 10.045 1.00 90.75 94 PRO A N 1
ATOM 744 C CA . PRO A 1 94 ? -9.924 -10.915 9.714 1.00 90.75 94 PRO A CA 1
ATOM 745 C C . PRO A 1 94 ? -11.274 -10.191 9.749 1.00 90.75 94 PRO A C 1
ATOM 747 O O . PRO A 1 94 ? -12.276 -10.753 9.327 1.00 90.75 94 PRO A O 1
ATOM 750 N N . GLU A 1 95 ? -11.339 -8.973 10.279 1.00 93.00 95 GLU A N 1
ATOM 751 C CA . GLU A 1 95 ? -12.514 -8.104 10.240 1.00 93.00 95 GLU A CA 1
ATOM 752 C C . GLU A 1 95 ? -12.688 -7.388 8.886 1.00 93.00 95 GLU A C 1
ATOM 754 O O . GLU A 1 95 ? -13.785 -6.942 8.550 1.00 93.00 95 GLU A O 1
ATOM 759 N N . ALA A 1 96 ? -11.627 -7.295 8.077 1.00 90.69 96 ALA A N 1
ATOM 760 C CA . ALA A 1 96 ? -11.613 -6.596 6.794 1.00 90.69 96 ALA A CA 1
ATOM 761 C C . ALA A 1 96 ? -12.013 -7.518 5.623 1.00 90.69 96 ALA A C 1
ATOM 763 O O . ALA A 1 96 ? -11.312 -7.622 4.621 1.00 90.69 96 ALA A O 1
ATOM 764 N N . MET A 1 97 ? -13.161 -8.193 5.744 1.00 81.38 97 MET A N 1
ATOM 765 C CA . MET A 1 97 ? -13.612 -9.253 4.817 1.00 81.38 97 MET A CA 1
ATOM 766 C C . MET A 1 97 ? -14.407 -8.748 3.601 1.00 81.38 97 MET A C 1
ATOM 768 O O . MET A 1 97 ? -15.094 -9.523 2.936 1.00 81.38 97 MET A O 1
ATOM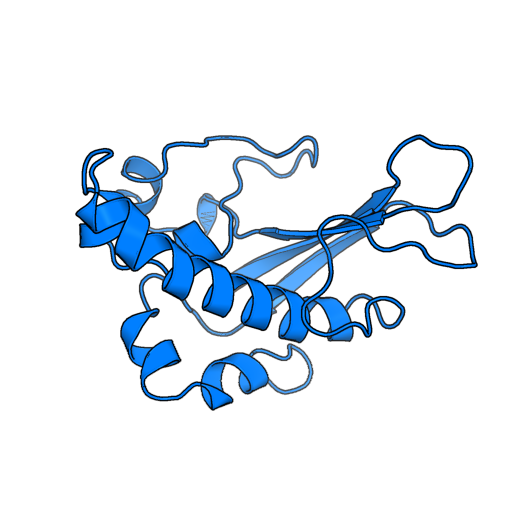 772 N N . VAL A 1 98 ? -14.360 -7.447 3.315 1.00 86.00 98 VAL A N 1
ATOM 773 C CA . VAL A 1 98 ? -15.040 -6.851 2.155 1.00 86.00 98 VAL A CA 1
ATOM 774 C C . VAL A 1 98 ? -14.069 -6.814 0.979 1.00 86.00 98 VAL A C 1
ATOM 776 O O . VAL A 1 98 ? -12.959 -6.320 1.141 1.00 86.00 98 VAL A O 1
ATOM 779 N N . ASP A 1 99 ? -14.488 -7.296 -0.194 1.00 84.88 99 ASP A N 1
ATOM 780 C CA . ASP A 1 99 ? -13.669 -7.301 -1.413 1.00 84.88 99 ASP A CA 1
ATOM 781 C C . ASP A 1 99 ? -14.296 -6.443 -2.535 1.00 84.88 99 ASP A C 1
ATOM 783 O O . ASP A 1 99 ? -15.398 -6.758 -3.002 1.00 84.88 99 ASP A O 1
ATOM 787 N N . PRO A 1 100 ? -13.631 -5.359 -2.987 1.00 86.31 100 PRO A N 1
ATOM 788 C CA . PRO A 1 100 ? -12.400 -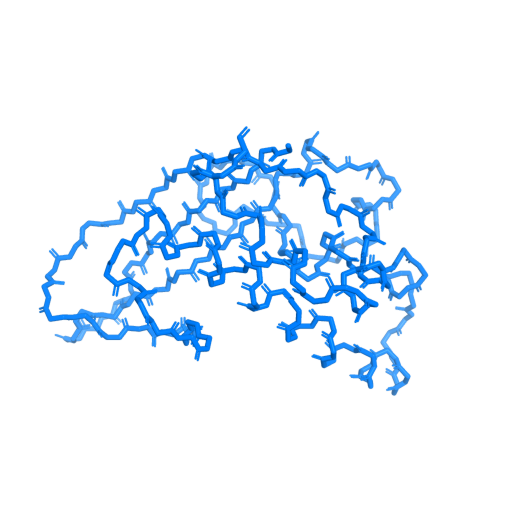4.797 -2.425 1.00 86.31 100 PRO A CA 1
ATOM 789 C C . PRO A 1 100 ? -12.661 -4.080 -1.094 1.00 86.31 100 PRO A C 1
ATOM 791 O O . PRO A 1 100 ? -13.746 -3.527 -0.881 1.00 86.31 100 PRO A O 1
ATOM 794 N N . ILE A 1 101 ? -11.644 -4.007 -0.229 1.00 91.12 101 ILE A N 1
ATOM 795 C CA . ILE A 1 101 ? -11.753 -3.245 1.022 1.00 91.12 101 ILE A CA 1
ATOM 796 C C . ILE A 1 101 ? -11.989 -1.762 0.673 1.00 91.12 101 ILE A C 1
ATOM 798 O O . ILE A 1 101 ? -11.197 -1.166 -0.070 1.00 91.12 101 ILE A O 1
ATOM 802 N N . PRO A 1 102 ? -13.068 -1.129 1.173 1.00 92.56 102 PRO A N 1
ATOM 803 C CA . PRO A 1 102 ? -13.334 0.275 0.891 1.00 92.56 102 PRO A CA 1
ATOM 804 C C . PRO A 1 102 ? -12.286 1.182 1.548 1.00 92.56 102 PRO A C 1
ATOM 806 O O . PRO A 1 102 ? -11.631 0.815 2.519 1.00 92.56 102 PRO A O 1
ATOM 809 N N . LEU A 1 103 ? -12.177 2.425 1.061 1.00 90.88 103 LEU A N 1
ATOM 810 C CA . LEU A 1 103 ? -11.255 3.427 1.618 1.00 90.88 103 LEU A CA 1
ATOM 811 C C . LEU A 1 103 ? -11.407 3.602 3.138 1.00 90.88 103 LEU A C 1
ATOM 813 O O . LEU A 1 103 ? -10.413 3.812 3.834 1.00 90.88 103 LEU A O 1
ATOM 817 N N . LEU A 1 104 ? -12.657 3.567 3.604 1.00 94.38 104 LEU A N 1
ATOM 818 C CA . LEU A 1 104 ? -13.048 3.567 5.005 1.00 94.38 104 LEU A CA 1
ATOM 819 C C . LEU A 1 104 ? -14.037 2.425 5.207 1.00 94.38 104 LEU A C 1
ATOM 821 O O . LEU A 1 104 ? -15.092 2.410 4.570 1.00 94.38 104 LEU A O 1
ATOM 825 N N . LEU A 1 105 ? -13.702 1.499 6.094 1.00 94.88 105 LEU A N 1
ATOM 826 C CA . LEU A 1 105 ? -14.566 0.398 6.490 1.00 94.88 105 LEU A CA 1
ATOM 827 C C . LEU A 1 105 ? -15.126 0.683 7.885 1.00 94.88 105 LEU A C 1
ATOM 829 O O . LEU A 1 105 ? -14.374 0.949 8.822 1.00 94.88 105 LEU A O 1
ATOM 833 N N . GLU A 1 106 ? -16.450 0.675 8.004 1.00 95.38 106 GLU A N 1
ATOM 834 C CA . GLU A 1 106 ? -17.147 0.773 9.289 1.00 95.38 106 GLU A CA 1
ATOM 835 C C . GLU A 1 106 ? -17.195 -0.626 9.917 1.00 95.38 106 GLU A C 1
ATOM 837 O O . GLU A 1 106 ? -17.659 -1.567 9.276 1.00 95.38 106 GLU A O 1
ATOM 842 N N . ILE A 1 107 ? -16.679 -0.764 11.137 1.00 92.56 107 ILE A N 1
ATOM 843 C CA . ILE A 1 107 ? -16.639 -2.020 11.906 1.00 92.56 107 ILE A CA 1
ATOM 844 C C . ILE A 1 107 ? -17.524 -1.846 13.138 1.00 92.56 107 ILE A C 1
ATOM 846 O O . ILE A 1 107 ? -17.667 -0.732 13.613 1.00 92.56 107 ILE A O 1
ATOM 850 N N . THR A 1 108 ? -18.150 -2.897 13.661 1.00 90.00 108 THR A N 1
ATOM 851 C CA . THR A 1 108 ? -19.022 -2.762 14.844 1.00 90.00 108 THR A CA 1
ATOM 852 C C . THR A 1 108 ? -18.232 -2.475 16.121 1.00 90.00 108 THR A C 1
ATOM 854 O O . THR A 1 108 ? -18.632 -1.614 16.904 1.00 90.00 108 THR A O 1
ATOM 857 N N . ASP A 1 109 ? -17.107 -3.163 16.303 1.00 89.81 109 ASP A N 1
ATOM 858 C CA . ASP A 1 109 ? -16.280 -3.072 17.502 1.00 89.81 109 ASP A CA 1
ATOM 859 C C . ASP A 1 109 ? -15.191 -1.999 17.379 1.00 89.81 109 ASP A C 1
ATOM 861 O O . ASP A 1 109 ? -14.641 -1.749 16.301 1.00 89.81 109 ASP A O 1
ATOM 865 N N . GLU A 1 110 ? -14.843 -1.375 18.508 1.00 91.75 110 GLU A N 1
ATOM 866 C CA . GLU A 1 110 ? -13.669 -0.509 18.578 1.00 91.75 110 GLU A CA 1
ATOM 867 C C . GLU A 1 110 ? -12.392 -1.350 18.665 1.00 91.75 110 GLU A C 1
ATOM 869 O O . GLU A 1 110 ? -12.107 -2.002 19.668 1.00 91.75 110 GLU A O 1
ATOM 874 N N . LEU A 1 111 ? -11.600 -1.289 17.603 1.00 94.50 111 LEU A N 1
ATOM 875 C CA . LEU A 1 111 ? -10.294 -1.921 17.482 1.00 94.50 111 LEU A CA 1
ATOM 876 C C . LEU A 1 111 ? -9.170 -0.880 17.629 1.00 94.50 111 LEU A C 1
ATOM 878 O O . LEU A 1 111 ? -9.334 0.267 17.189 1.00 94.50 111 LEU A O 1
ATOM 882 N N . PRO A 1 112 ? -8.019 -1.247 18.219 1.00 94.31 112 PRO A N 1
ATOM 883 C CA . PRO A 1 112 ? -6.865 -0.358 18.298 1.00 94.31 112 PRO A CA 1
ATOM 884 C C . PRO A 1 112 ? -6.214 -0.165 16.923 1.00 94.31 112 PRO A C 1
ATOM 886 O O . PRO A 1 112 ? -6.321 -1.020 16.041 1.00 94.31 112 PRO A O 1
ATOM 889 N N . ASP A 1 113 ? -5.483 0.934 16.753 1.00 95.38 113 ASP A N 1
ATOM 890 C CA . ASP A 1 113 ? -4.591 1.086 15.603 1.00 95.38 113 ASP A CA 1
ATOM 891 C C . ASP A 1 113 ? -3.524 -0.008 15.619 1.00 95.38 113 ASP A C 1
ATOM 893 O O . ASP A 1 113 ? -2.935 -0.305 16.660 1.00 95.38 113 ASP A O 1
ATOM 897 N N . GLU A 1 114 ? -3.237 -0.579 14.456 1.00 96.31 114 GLU A N 1
ATOM 898 C CA . GLU A 1 114 ? -2.323 -1.706 14.347 1.00 96.31 114 GLU A CA 1
ATOM 899 C C . GLU A 1 114 ? -1.476 -1.628 13.079 1.00 96.31 114 GLU A C 1
ATOM 901 O O . GLU A 1 114 ? -1.888 -1.094 12.046 1.00 96.31 114 GLU A O 1
ATOM 906 N N . ARG A 1 115 ? -0.237 -2.111 13.191 1.00 95.94 115 ARG A N 1
ATOM 907 C CA . ARG A 1 115 ? 0.782 -2.087 12.141 1.00 95.94 115 ARG A CA 1
ATOM 908 C C . ARG A 1 115 ? 1.530 -3.411 12.185 1.00 95.94 115 ARG A C 1
ATOM 910 O O . ARG A 1 115 ? 2.197 -3.691 13.179 1.00 95.94 115 ARG A O 1
ATOM 917 N N . VAL A 1 116 ? 1.439 -4.189 11.117 1.00 95.81 116 VAL A N 1
ATOM 918 C CA . VAL A 1 116 ? 2.006 -5.537 11.030 1.00 95.81 116 VAL A CA 1
ATOM 919 C C . VAL A 1 116 ? 2.911 -5.615 9.806 1.00 95.81 116 VAL A C 1
ATOM 921 O O . VAL A 1 116 ? 2.486 -5.276 8.702 1.00 95.81 116 VAL A O 1
ATOM 924 N N . SER A 1 117 ? 4.159 -6.043 9.997 1.00 94.44 117 SER A N 1
ATOM 925 C CA . SER A 1 117 ? 5.044 -6.392 8.881 1.00 94.44 117 SER A CA 1
ATOM 926 C C . SER A 1 117 ? 4.664 -7.768 8.341 1.00 94.44 117 SER A C 1
ATOM 928 O O . SER A 1 117 ? 4.488 -8.707 9.118 1.00 94.44 117 SER A O 1
ATOM 930 N N . VAL A 1 118 ? 4.565 -7.898 7.022 1.00 94.25 118 VAL A N 1
ATOM 931 C CA . VAL A 1 118 ? 4.291 -9.162 6.330 1.00 94.25 118 VAL A CA 1
ATOM 932 C C . VAL A 1 118 ? 5.263 -9.366 5.180 1.00 94.25 118 VAL A C 1
ATOM 934 O O . VAL A 1 118 ? 5.663 -8.414 4.517 1.00 94.25 118 VAL A O 1
ATOM 937 N N . GLU A 1 119 ? 5.625 -10.615 4.920 1.00 92.12 119 GLU A N 1
ATOM 938 C CA . GLU A 1 119 ? 6.466 -10.989 3.787 1.00 92.12 119 GLU A CA 1
ATOM 939 C C . GLU A 1 119 ? 5.609 -11.593 2.680 1.00 92.12 119 GLU A C 1
ATOM 941 O O . GLU A 1 119 ? 4.813 -12.496 2.925 1.00 92.12 119 GLU A O 1
ATOM 946 N N . ILE A 1 120 ? 5.796 -11.112 1.451 1.00 90.12 120 ILE A N 1
ATOM 947 C CA . ILE A 1 120 ? 5.167 -11.696 0.261 1.00 90.12 120 ILE A CA 1
ATOM 948 C C . ILE A 1 120 ? 6.184 -11.949 -0.853 1.00 90.12 120 ILE A C 1
ATOM 950 O O . ILE A 1 120 ? 7.318 -11.463 -0.815 1.00 90.12 120 ILE A O 1
ATOM 954 N N . ALA A 1 121 ? 5.782 -12.671 -1.898 1.00 89.88 121 ALA A N 1
ATOM 955 C CA . ALA A 1 121 ? 6.572 -12.751 -3.122 1.00 89.88 121 ALA A CA 1
ATOM 956 C C . ALA A 1 121 ? 6.813 -11.350 -3.719 1.00 89.88 121 ALA A C 1
ATOM 958 O O . ALA A 1 121 ? 5.971 -10.462 -3.617 1.00 89.88 121 ALA A O 1
ATOM 959 N N . ASP A 1 122 ? 7.963 -11.147 -4.363 1.00 91.19 122 ASP A N 1
ATOM 960 C CA . ASP A 1 122 ? 8.264 -9.878 -5.030 1.00 91.19 122 ASP A CA 1
ATOM 961 C C . ASP A 1 122 ? 7.260 -9.591 -6.165 1.00 91.19 122 ASP A C 1
ATOM 963 O O . ASP A 1 122 ? 7.105 -10.390 -7.093 1.00 91.19 122 ASP A O 1
ATOM 967 N N . ILE A 1 123 ? 6.599 -8.434 -6.084 1.00 93.12 123 ILE A N 1
ATOM 968 C CA . ILE A 1 123 ? 5.606 -7.937 -7.049 1.00 93.12 123 ILE A CA 1
ATOM 969 C C . ILE A 1 123 ? 6.058 -6.662 -7.774 1.00 93.12 123 ILE A C 1
ATOM 971 O O . ILE A 1 123 ? 5.287 -6.076 -8.540 1.00 93.12 123 ILE A O 1
ATOM 975 N N . MET A 1 124 ? 7.303 -6.225 -7.571 1.00 95.00 124 MET A N 1
ATOM 976 C CA . MET A 1 124 ? 7.816 -4.972 -8.115 1.00 95.00 124 MET A CA 1
ATOM 977 C C . MET A 1 124 ? 7.762 -4.950 -9.647 1.00 95.00 124 MET A C 1
ATOM 979 O O . MET A 1 124 ? 8.345 -5.791 -10.326 1.00 95.00 124 MET A O 1
ATOM 983 N N . GLY A 1 125 ? 7.054 -3.971 -10.211 1.00 93.88 125 GLY A N 1
ATOM 984 C CA . GLY A 1 125 ? 6.894 -3.820 -11.658 1.00 93.88 125 GLY A CA 1
ATOM 985 C C . GLY A 1 125 ? 6.148 -4.961 -12.352 1.00 93.88 125 GLY A C 1
ATOM 986 O O . GLY A 1 125 ? 6.153 -5.021 -13.580 1.00 93.88 125 GLY A O 1
ATOM 987 N N . ARG A 1 126 ? 5.510 -5.870 -11.602 1.00 92.25 126 ARG A N 1
ATOM 988 C CA . ARG A 1 126 ? 4.905 -7.093 -12.150 1.00 92.25 126 ARG A CA 1
ATOM 989 C C . ARG A 1 126 ? 3.461 -6.928 -12.611 1.00 92.25 126 ARG A C 1
ATOM 991 O O . ARG A 1 126 ? 2.806 -7.940 -12.842 1.00 92.25 126 ARG A O 1
ATOM 998 N N . TYR A 1 127 ? 2.964 -5.700 -12.786 1.00 91.81 127 TYR A N 1
ATOM 999 C CA . TYR A 1 127 ? 1.582 -5.455 -13.212 1.00 91.81 127 TYR A CA 1
ATOM 1000 C C . TYR A 1 127 ? 1.166 -6.312 -14.414 1.00 91.81 127 TYR A C 1
ATOM 1002 O O . TYR A 1 127 ? 0.146 -6.980 -14.324 1.00 91.81 127 TYR A O 1
ATOM 1010 N N . GLN A 1 128 ? 1.953 -6.349 -15.499 1.00 88.06 128 GLN A N 1
ATOM 1011 C CA . GLN A 1 128 ? 1.569 -7.114 -16.693 1.00 88.06 128 GLN A CA 1
ATOM 1012 C C . GLN A 1 128 ? 1.416 -8.607 -16.379 1.00 88.06 128 GLN A C 1
ATOM 1014 O O . GLN A 1 128 ? 0.394 -9.199 -16.691 1.00 88.06 128 GLN A O 1
ATOM 1019 N N . ARG A 1 129 ? 2.375 -9.191 -15.651 1.00 85.81 129 ARG A N 1
ATOM 1020 C CA . ARG A 1 129 ? 2.317 -10.596 -15.229 1.00 85.81 129 ARG A CA 1
ATOM 1021 C C . ARG A 1 129 ? 1.107 -10.889 -14.333 1.00 85.81 129 ARG A C 1
ATOM 1023 O O . ARG A 1 129 ? 0.504 -11.944 -14.463 1.00 85.81 129 ARG A O 1
ATOM 1030 N N . LEU A 1 130 ? 0.771 -9.973 -13.426 1.00 84.25 130 LEU A N 1
ATOM 1031 C CA . LEU A 1 130 ? -0.403 -10.080 -12.552 1.00 84.25 130 LEU A CA 1
ATOM 1032 C C . LEU A 1 130 ? -1.715 -9.897 -13.328 1.00 84.25 130 LEU A C 1
ATOM 1034 O O . LEU A 1 130 ? -2.729 -10.482 -12.969 1.00 84.25 130 LEU A O 1
ATOM 1038 N N . ALA A 1 131 ? -1.713 -9.076 -14.378 1.00 83.44 131 ALA A N 1
ATOM 1039 C CA . ALA A 1 131 ? -2.864 -8.888 -15.254 1.00 83.44 131 ALA A CA 1
ATOM 1040 C C . ALA A 1 131 ? -3.105 -10.117 -16.144 1.00 83.44 131 ALA A C 1
ATOM 1042 O O . ALA A 1 131 ? -4.259 -10.476 -16.372 1.00 83.44 131 ALA A O 1
ATOM 1043 N N . ASP A 1 132 ? -2.031 -10.767 -16.600 1.00 86.69 132 ASP A N 1
ATOM 1044 C CA . ASP A 1 132 ? -2.085 -11.979 -17.423 1.00 86.69 132 ASP A CA 1
ATOM 1045 C C . ASP A 1 132 ? -2.494 -13.222 -16.609 1.00 86.69 132 ASP A C 1
ATOM 1047 O O . ASP A 1 132 ? -3.141 -14.122 -17.142 1.00 86.69 132 ASP A O 1
ATOM 1051 N N . ASP A 1 133 ? -2.162 -13.263 -15.312 1.00 83.00 133 ASP A N 1
ATOM 1052 C CA . ASP A 1 133 ? -2.594 -14.299 -14.364 1.00 83.00 133 ASP A CA 1
ATOM 1053 C C . ASP A 1 133 ? -3.162 -13.671 -13.075 1.00 83.00 133 ASP A C 1
ATOM 1055 O O . ASP A 1 133 ? -2.458 -13.558 -12.064 1.00 83.00 133 ASP A O 1
ATOM 1059 N N . PRO A 1 134 ? -4.445 -13.260 -13.074 1.00 72.62 134 PRO A N 1
ATOM 1060 C CA . PRO A 1 134 ? -5.062 -12.615 -11.916 1.00 72.62 134 PRO A CA 1
ATOM 1061 C C . PRO A 1 134 ? -5.112 -13.494 -10.664 1.00 72.62 134 PRO A C 1
ATOM 1063 O O . PRO A 1 134 ? -5.097 -12.958 -9.559 1.00 72.62 134 PRO A O 1
ATOM 1066 N N . ALA A 1 135 ? -5.124 -14.824 -10.814 1.00 78.00 135 ALA A N 1
ATOM 1067 C CA . ALA A 1 135 ? -5.097 -15.749 -9.682 1.00 78.00 135 ALA A CA 1
ATOM 1068 C C . ALA A 1 135 ? -3.762 -15.684 -8.920 1.00 78.00 135 ALA A C 1
ATOM 1070 O O . ALA A 1 135 ? -3.689 -16.081 -7.757 1.00 78.00 135 ALA A O 1
ATOM 1071 N N . LEU A 1 136 ? -2.696 -15.161 -9.540 1.00 74.75 136 LEU A N 1
ATOM 1072 C CA . LEU A 1 136 ? -1.428 -14.907 -8.865 1.00 74.75 136 LEU A CA 1
ATOM 1073 C C . LEU A 1 136 ? -1.567 -13.841 -7.773 1.00 74.75 136 LEU A C 1
ATOM 1075 O O . LEU A 1 136 ? -0.873 -13.942 -6.765 1.00 74.75 136 LEU A O 1
ATOM 1079 N N . ALA A 1 137 ? -2.464 -12.863 -7.936 1.00 71.94 137 ALA A N 1
ATOM 1080 C CA . ALA A 1 137 ? -2.730 -11.861 -6.905 1.00 71.94 137 ALA A CA 1
ATOM 1081 C C . ALA A 1 137 ? -3.343 -12.505 -5.650 1.00 71.94 137 ALA A C 1
ATOM 1083 O O . ALA A 1 137 ? -2.903 -12.221 -4.538 1.00 71.94 137 ALA A O 1
ATOM 1084 N N . ASP A 1 138 ? -4.265 -13.452 -5.833 1.00 71.81 138 ASP A N 1
ATOM 1085 C CA . ASP A 1 138 ? -4.930 -14.174 -4.737 1.00 71.81 138 ASP A CA 1
ATOM 1086 C C . ASP A 1 138 ? -3.979 -15.143 -4.008 1.00 71.81 138 ASP A C 1
ATOM 1088 O O . ASP A 1 138 ? -4.225 -15.561 -2.876 1.00 71.81 138 ASP A O 1
ATOM 1092 N N . ARG A 1 139 ? -2.866 -15.517 -4.651 1.00 73.50 139 ARG A N 1
ATOM 1093 C CA . ARG A 1 139 ? -1.810 -16.372 -4.081 1.00 73.50 139 ARG A CA 1
ATOM 1094 C C . ARG A 1 139 ? -0.776 -15.603 -3.261 1.00 73.50 139 ARG A C 1
ATOM 1096 O O . ARG A 1 139 ? 0.104 -16.241 -2.693 1.00 73.50 139 ARG A O 1
ATOM 1103 N N . LEU A 1 140 ? -0.871 -14.274 -3.192 1.00 68.69 140 LEU A N 1
ATOM 1104 C CA . LEU A 1 140 ? -0.023 -13.442 -2.330 1.00 68.69 140 LEU A CA 1
ATOM 1105 C C . LEU A 1 140 ? -0.471 -13.454 -0.860 1.00 68.69 140 LEU A C 1
ATOM 1107 O O . LEU A 1 140 ? 0.114 -12.736 -0.054 1.00 68.69 140 LEU A O 1
ATOM 1111 N N . ASP A 1 141 ? -1.472 -14.273 -0.513 1.00 63.75 141 ASP A N 1
ATOM 1112 C CA . ASP A 1 141 ? -1.832 -14.610 0.865 1.00 63.75 141 ASP A CA 1
ATOM 1113 C C . ASP A 1 141 ? -0.579 -15.084 1.640 1.00 63.75 141 ASP A C 1
ATOM 1115 O O . ASP A 1 141 ? -0.033 -16.147 1.318 1.00 63.75 141 ASP A O 1
ATOM 1119 N N . PRO A 1 142 ? -0.132 -14.344 2.675 1.00 58.28 142 PRO A N 1
ATOM 1120 C CA . PRO A 1 142 ? 1.006 -14.717 3.513 1.00 58.28 142 PRO A CA 1
ATOM 1121 C C . PRO A 1 142 ? 0.879 -16.104 4.160 1.00 58.28 142 PRO A C 1
ATOM 1123 O O . PRO A 1 142 ? 1.884 -16.685 4.548 1.00 58.28 142 PRO A O 1
ATOM 1126 N N . ARG A 1 143 ? -0.335 -16.657 4.291 1.00 53.53 143 ARG A N 1
ATOM 1127 C CA . ARG A 1 143 ? -0.583 -18.003 4.840 1.00 53.53 143 ARG A CA 1
ATOM 1128 C C . ARG A 1 143 ? -0.308 -19.127 3.835 1.00 53.53 143 ARG A C 1
ATOM 1130 O O . ARG A 1 143 ? -0.390 -20.297 4.206 1.00 53.53 143 ARG A O 1
ATOM 1137 N N . ARG A 1 144 ? -0.065 -18.799 2.560 1.00 47.06 144 ARG A N 1
ATOM 1138 C CA . ARG A 1 144 ? 0.139 -19.751 1.450 1.00 47.06 144 ARG A CA 1
ATOM 1139 C C . ARG A 1 144 ? 1.552 -19.719 0.854 1.00 47.06 144 ARG A C 1
ATOM 1141 O O . ARG A 1 144 ? 1.801 -20.454 -0.106 1.00 47.06 144 ARG A O 1
ATOM 1148 N N . LEU A 1 145 ? 2.436 -18.880 1.393 1.00 45.38 145 LEU A N 1
ATOM 1149 C CA . LEU A 1 145 ? 3.867 -18.805 1.073 1.00 45.38 145 LEU A CA 1
ATOM 1150 C C . LEU A 1 145 ? 4.683 -19.537 2.142 1.00 45.38 145 LEU A C 1
ATOM 1152 O O . LEU A 1 145 ? 5.704 -20.142 1.749 1.00 45.38 145 LEU A O 1
#

pLDDT: mean 90.65, std 8.92, range [45.38, 97.62]

Secondary structure (DSSP, 8-state):
-EEEEEEEEESSSS-EEEEEEEEEGGGS-HHHHHH----B-TTSSSS-EEEHHHHHS-HHHHHS-S-HHHHHHHHHHHHHHHHHHHHHHHHH-TT---SSPPSSEE-SS----EEEEEE----TT-HHHHHH-THHHHTT-GGG-

Sequence (145 aa):
MELLATRVRVTGTRPRYQYRLYASFAALSPERVFQIHYHSDFGHGRGLLARISEVIAPIAWLAMPPCREKSLQARAIHLMAARIDTAVLSTVFPEAMVDPIPLLLEITDELPDERVSVEIADIMGRYQRLADDPALADRLDPRRL

Organism: NCBI:txid2759526

Foldseek 3Di:
DKKKWKWDFDDDPFGKTATFIWDAPVPDDPLLVVLDPDFDPVPPPPGTTHGQLSQQAASVLSNDDDDPVNVVVSVLSVLLSLLLSCLANCLVPVQQNDVSRDRMDGGHDDDDIDMDMADFPRNGNVSVVCVVPVVVSNCRHSVND

Radius of gyration: 15.16 Å; chains: 1; bounding box: 36×33×40 Å